Protein AF-A0A2V5LSM8-F1 (afdb_monomer_lite)

Sequence (70 aa):
MIGVLERAAVVLAVLTGQPVAIAYVVAIKGLGRYPELKQAPAASERFIIGTMTSLLWAAAAATVAKVLLL

Structure (mmCIF, N/CA/C/O backbone):
data_AF-A0A2V5LSM8-F1
#
_entry.id   AF-A0A2V5LSM8-F1
#
loop_
_atom_site.group_PDB
_atom_site.id
_atom_site.type_symbol
_atom_site.label_atom_id
_atom_site.label_alt_id
_atom_site.label_comp_id
_atom_site.label_asym_id
_atom_site.label_entity_id
_atom_site.label_seq_id
_atom_site.pdbx_PDB_ins_code
_atom_site.Cartn_x
_atom_site.Cartn_y
_atom_site.Cartn_z
_atom_site.occupancy
_atom_site.B_iso_or_equiv
_atom_site.auth_seq_id
_atom_site.auth_comp_id
_atom_site.auth_asym_id
_atom_site.auth_atom_id
_atom_site.pdbx_PDB_model_num
ATOM 1 N N . MET A 1 1 ? -3.606 -6.035 -11.654 1.00 49.94 1 MET A N 1
ATOM 2 C CA . MET A 1 1 ? -4.286 -6.308 -10.364 1.00 49.94 1 MET A CA 1
ATOM 3 C C . MET A 1 1 ? -3.347 -6.491 -9.159 1.00 49.94 1 MET A C 1
ATOM 5 O O . MET A 1 1 ? -3.835 -6.383 -8.044 1.00 49.94 1 MET A O 1
ATOM 9 N N . ILE A 1 2 ? -2.023 -6.655 -9.332 1.00 63.12 2 ILE A N 1
ATOM 10 C CA . ILE A 1 2 ? -1.053 -6.832 -8.219 1.00 63.12 2 ILE A CA 1
ATOM 11 C C . ILE A 1 2 ? -1.100 -5.690 -7.178 1.00 63.12 2 ILE A C 1
ATOM 13 O O . ILE A 1 2 ? -1.054 -5.949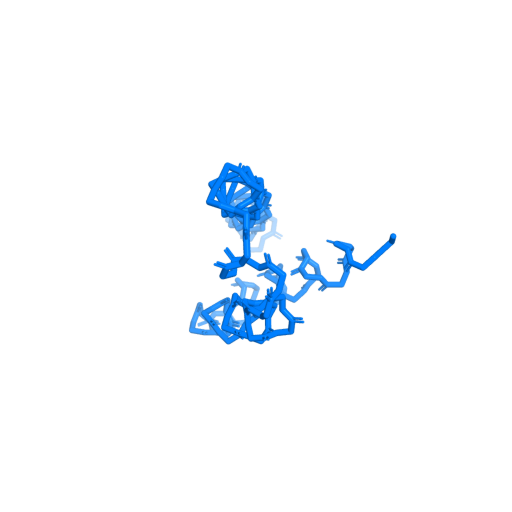 -5.981 1.00 63.12 2 ILE A O 1
ATOM 17 N N . GLY A 1 3 ? -1.327 -4.440 -7.604 1.00 77.75 3 GLY A N 1
ATOM 18 C CA . GLY A 1 3 ? -1.365 -3.284 -6.696 1.00 77.75 3 GLY A CA 1
ATOM 19 C C . GLY A 1 3 ? -2.506 -3.272 -5.667 1.00 77.75 3 GLY A C 1
ATOM 20 O O . GLY A 1 3 ? -2.494 -2.446 -4.761 1.00 77.75 3 GLY A O 1
ATOM 21 N N . VAL A 1 4 ? -3.517 -4.143 -5.775 1.00 83.31 4 VAL A N 1
ATOM 22 C CA . VAL A 1 4 ? -4.545 -4.283 -4.721 1.00 83.31 4 VAL A CA 1
ATOM 23 C C . VAL A 1 4 ? -3.965 -4.982 -3.489 1.00 83.31 4 VAL A C 1
ATOM 25 O O . VAL A 1 4 ? -4.210 -4.528 -2.377 1.00 83.31 4 VAL A O 1
ATOM 28 N N . LEU A 1 5 ? -3.140 -6.017 -3.684 1.00 85.75 5 LEU A N 1
ATOM 29 C CA . LEU A 1 5 ? -2.517 -6.766 -2.588 1.00 85.75 5 LEU A CA 1
ATOM 30 C C . LEU A 1 5 ? -1.548 -5.894 -1.785 1.00 85.75 5 LEU A C 1
ATOM 32 O O . LEU A 1 5 ? -1.531 -5.955 -0.562 1.00 85.75 5 LEU A O 1
ATOM 36 N N . GLU A 1 6 ? -0.797 -5.024 -2.457 1.00 86.75 6 GLU A N 1
ATOM 37 C CA . GLU A 1 6 ? 0.123 -4.093 -1.793 1.00 86.75 6 GLU A CA 1
ATOM 38 C C . GLU A 1 6 ? -0.623 -3.072 -0.937 1.00 86.75 6 GLU A C 1
ATOM 40 O O . GLU A 1 6 ? -0.251 -2.823 0.206 1.00 86.75 6 GLU A O 1
ATOM 45 N N . ARG A 1 7 ? -1.721 -2.517 -1.462 1.00 88.56 7 ARG A N 1
ATOM 46 C CA . ARG A 1 7 ? -2.566 -1.582 -0.710 1.00 88.56 7 ARG A CA 1
ATOM 47 C C . ARG A 1 7 ? -3.235 -2.270 0.478 1.00 88.56 7 ARG A C 1
ATOM 49 O O . ARG A 1 7 ? -3.260 -1.689 1.556 1.00 88.56 7 ARG A O 1
ATOM 56 N N . ALA A 1 8 ? -3.704 -3.509 0.316 1.00 88.75 8 ALA A N 1
ATOM 57 C CA . ALA A 1 8 ? -4.239 -4.304 1.420 1.00 88.75 8 ALA A CA 1
ATOM 58 C C . ALA A 1 8 ? -3.177 -4.567 2.502 1.00 88.75 8 ALA A C 1
ATOM 60 O O . ALA A 1 8 ? -3.456 -4.383 3.683 1.00 88.75 8 ALA A O 1
ATOM 61 N N . ALA A 1 9 ? -1.946 -4.912 2.111 1.00 89.31 9 ALA A N 1
ATOM 62 C CA . ALA A 1 9 ? -0.841 -5.103 3.047 1.00 89.31 9 ALA A CA 1
ATOM 63 C C . ALA A 1 9 ? -0.500 -3.815 3.817 1.00 89.31 9 ALA A C 1
ATOM 65 O O . ALA A 1 9 ? -0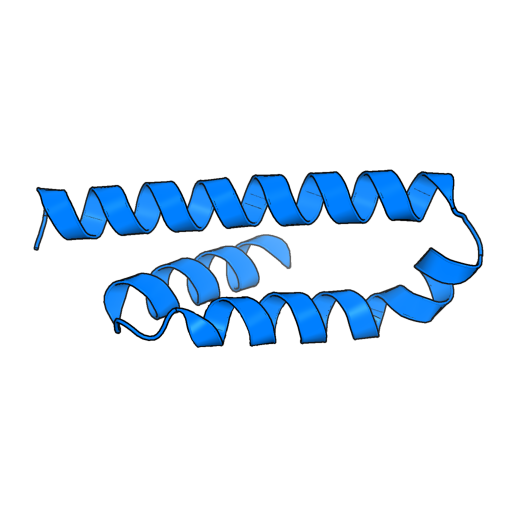.297 -3.868 5.027 1.00 89.31 9 ALA A O 1
ATOM 66 N N . VAL A 1 10 ? -0.511 -2.651 3.152 1.00 91.25 10 VAL A N 1
ATOM 67 C CA . VAL A 1 10 ? -0.328 -1.347 3.817 1.00 91.25 10 VAL A CA 1
ATOM 68 C C . VAL A 1 10 ? -1.453 -1.055 4.804 1.00 91.25 10 VAL A C 1
ATOM 70 O O . VAL A 1 10 ? -1.183 -0.657 5.934 1.00 91.25 10 VAL A O 1
ATOM 73 N N . VAL A 1 11 ? -2.708 -1.274 4.409 1.00 90.81 11 VAL A N 1
ATOM 74 C CA . VAL A 1 11 ? -3.864 -1.067 5.293 1.00 90.81 11 VAL A CA 1
ATOM 75 C C . VAL A 1 11 ? -3.749 -1.956 6.533 1.00 90.81 11 VAL A C 1
ATOM 77 O O . VAL A 1 11 ? -3.853 -1.459 7.652 1.00 90.81 11 VAL A O 1
ATOM 80 N N . LEU A 1 12 ? -3.452 -3.247 6.356 1.00 90.75 12 LEU A N 1
ATOM 81 C CA . LEU A 1 12 ? -3.260 -4.184 7.465 1.00 90.75 12 LEU A CA 1
ATOM 82 C C . LEU A 1 12 ? -2.093 -3.777 8.372 1.00 90.75 12 LEU A C 1
ATOM 84 O O . LEU A 1 12 ? -2.231 -3.838 9.592 1.00 90.75 12 LEU A O 1
ATOM 88 N N . ALA A 1 13 ? -0.977 -3.312 7.808 1.00 91.88 13 ALA A N 1
ATOM 89 C CA . ALA A 1 13 ? 0.171 -2.829 8.575 1.00 91.88 13 ALA A CA 1
ATOM 90 C C . ALA A 1 13 ? -0.197 -1.636 9.476 1.00 91.88 13 ALA A C 1
ATOM 92 O O . ALA A 1 13 ? 0.186 -1.587 10.645 1.00 91.88 13 ALA A O 1
ATOM 93 N N . VAL A 1 14 ? -0.990 -0.692 8.962 1.00 90.50 14 VAL A N 1
ATOM 94 C CA . VAL A 1 14 ? -1.451 0.477 9.729 1.00 90.50 14 VAL A CA 1
ATOM 95 C C . VAL A 1 14 ? -2.447 0.073 10.821 1.00 90.50 14 VAL A C 1
ATOM 97 O O . VAL A 1 14 ? -2.326 0.506 11.976 1.00 90.50 14 VAL A O 1
ATOM 100 N N . LEU A 1 15 ? -3.410 -0.789 10.487 1.00 89.44 15 LEU A N 1
ATOM 101 C CA . LEU A 1 15 ? -4.428 -1.258 11.431 1.00 89.44 15 LEU A CA 1
ATOM 102 C C . LEU A 1 15 ? -3.814 -2.071 12.577 1.00 89.44 15 LEU A C 1
ATOM 104 O O . LEU A 1 15 ? -4.131 -1.817 13.735 1.00 89.44 15 LEU A O 1
ATOM 108 N N . THR A 1 16 ? -2.866 -2.960 12.275 1.00 91.19 16 THR A N 1
ATOM 109 C CA . THR A 1 16 ? -2.153 -3.776 13.276 1.00 91.19 16 THR A CA 1
ATOM 110 C C . THR A 1 16 ? -1.064 -3.012 14.040 1.00 91.19 16 THR A C 1
ATOM 112 O O . THR A 1 16 ? -0.468 -3.559 14.961 1.00 91.19 16 THR A O 1
ATOM 115 N N . GLY A 1 17 ? -0.807 -1.741 13.697 1.00 88.00 17 GLY A N 1
ATOM 116 C CA . GLY A 1 17 ? 0.200 -0.913 14.371 1.00 88.00 17 GLY A CA 1
ATOM 117 C C . GLY A 1 17 ? 1.642 -1.316 14.055 1.00 88.00 17 GLY A C 1
ATOM 118 O O . GLY A 1 17 ? 2.546 -1.020 14.831 1.00 88.00 17 GLY A O 1
ATOM 119 N N . GLN A 1 18 ? 1.865 -1.975 12.919 1.00 91.44 18 GLN A N 1
ATOM 120 C CA . GLN A 1 18 ? 3.147 -2.532 12.492 1.00 91.44 18 GLN A CA 1
ATOM 121 C C . GLN A 1 18 ? 3.643 -1.797 11.227 1.00 91.44 18 GLN A C 1
ATOM 123 O O . GLN A 1 18 ? 3.682 -2.370 10.139 1.00 91.44 18 GLN A O 1
ATOM 128 N N . PRO A 1 19 ? 4.036 -0.507 11.319 1.00 85.31 19 PRO A N 1
ATOM 129 C CA . PRO A 1 19 ? 4.401 0.301 10.148 1.00 85.31 19 PRO A CA 1
ATOM 130 C C . PRO A 1 19 ? 5.631 -0.236 9.402 1.00 85.31 19 PRO A C 1
ATOM 132 O O . PRO A 1 19 ? 5.770 -0.014 8.201 1.00 85.31 19 PRO A O 1
ATOM 135 N N . VAL A 1 20 ? 6.496 -0.997 10.082 1.00 89.69 20 VAL A N 1
ATOM 136 C CA . VAL A 1 20 ? 7.654 -1.662 9.465 1.00 89.69 20 VAL A CA 1
ATOM 137 C C . VAL A 1 20 ? 7.246 -2.657 8.370 1.00 89.69 20 VAL A C 1
ATOM 139 O O . VAL A 1 20 ? 7.982 -2.821 7.399 1.00 89.69 20 VAL A O 1
ATOM 142 N N . ALA A 1 21 ? 6.044 -3.243 8.439 1.00 89.12 21 ALA A N 1
ATOM 143 C CA . ALA A 1 21 ? 5.546 -4.137 7.397 1.00 89.12 21 ALA A CA 1
ATOM 144 C C . ALA A 1 21 ? 5.408 -3.453 6.026 1.00 89.12 21 ALA A C 1
ATOM 146 O O . ALA A 1 21 ? 5.590 -4.099 4.994 1.00 89.12 21 ALA A O 1
ATOM 147 N N . ILE A 1 22 ? 5.182 -2.135 5.996 1.00 89.94 22 ILE A N 1
ATOM 148 C CA . ILE A 1 22 ? 5.142 -1.353 4.752 1.00 89.94 22 ILE A CA 1
ATOM 149 C C . ILE A 1 22 ? 6.517 -1.367 4.068 1.00 89.94 22 ILE A C 1
ATOM 151 O O . ILE A 1 22 ? 6.597 -1.520 2.849 1.00 89.94 22 ILE A O 1
ATOM 155 N N . ALA A 1 23 ? 7.606 -1.279 4.840 1.00 88.19 23 ALA A N 1
ATOM 156 C CA . ALA A 1 23 ? 8.964 -1.321 4.301 1.00 88.19 23 ALA A CA 1
ATOM 157 C C . ALA A 1 23 ? 9.280 -2.679 3.651 1.00 88.19 23 ALA A C 1
ATOM 159 O O . ALA A 1 23 ? 9.898 -2.715 2.586 1.00 88.19 23 ALA A O 1
ATOM 160 N N . TYR A 1 24 ? 8.795 -3.787 4.225 1.00 90.00 24 TYR A N 1
ATOM 161 C CA . TYR A 1 24 ? 8.941 -5.113 3.615 1.00 90.00 24 TYR A CA 1
ATOM 162 C C . TYR A 1 24 ? 8.213 -5.214 2.269 1.00 90.00 24 TYR A C 1
ATOM 164 O O . TYR A 1 24 ? 8.786 -5.726 1.307 1.00 90.00 24 TYR A O 1
ATOM 172 N N . VAL A 1 25 ? 6.994 -4.673 2.161 1.00 89.75 25 VAL A N 1
ATOM 173 C CA . VAL A 1 25 ? 6.233 -4.652 0.896 1.00 89.75 25 VAL A CA 1
ATOM 174 C C . VAL A 1 25 ? 7.000 -3.896 -0.192 1.00 89.75 25 VAL A C 1
ATOM 176 O O . VAL A 1 25 ? 7.136 -4.393 -1.313 1.00 89.75 25 VAL A O 1
ATOM 179 N N . VAL A 1 26 ? 7.558 -2.728 0.143 1.00 88.56 26 VAL A N 1
ATOM 180 C CA . VAL A 1 26 ? 8.375 -1.924 -0.783 1.00 88.56 26 VAL A CA 1
ATOM 181 C C . VAL A 1 26 ? 9.623 -2.684 -1.223 1.00 88.56 26 VAL A C 1
ATOM 183 O O . VAL A 1 26 ? 9.912 -2.740 -2.421 1.00 88.56 26 VAL A O 1
ATOM 186 N N . ALA A 1 27 ? 10.341 -3.291 -0.276 1.00 89.00 27 ALA A N 1
ATOM 187 C CA . ALA A 1 27 ? 11.566 -4.031 -0.554 1.00 89.00 27 ALA A CA 1
ATOM 188 C C . ALA A 1 27 ? 11.310 -5.207 -1.508 1.00 89.00 27 ALA A C 1
ATOM 190 O O . ALA A 1 27 ? 11.986 -5.332 -2.529 1.00 89.00 27 ALA A O 1
ATOM 191 N N . ILE A 1 28 ? 10.285 -6.021 -1.234 1.00 89.25 28 ILE A N 1
ATOM 192 C CA . ILE A 1 28 ? 9.928 -7.178 -2.069 1.00 89.25 28 ILE A CA 1
ATOM 193 C C . ILE A 1 28 ? 9.549 -6.729 -3.487 1.00 89.25 28 ILE A C 1
ATOM 195 O O . ILE A 1 28 ? 10.022 -7.302 -4.472 1.00 89.25 28 ILE A O 1
ATOM 199 N N . LYS A 1 29 ? 8.741 -5.668 -3.609 1.00 87.12 29 LYS A N 1
ATOM 200 C CA . LYS A 1 29 ? 8.327 -5.133 -4.912 1.00 87.12 29 LYS A CA 1
ATOM 201 C C . LYS A 1 29 ? 9.518 -4.590 -5.715 1.00 87.12 29 LYS A C 1
ATOM 203 O O . LYS A 1 29 ? 9.586 -4.803 -6.926 1.00 87.12 29 LYS A O 1
ATOM 208 N N . GLY A 1 30 ? 10.451 -3.905 -5.050 1.00 83.94 30 GLY A N 1
ATOM 209 C CA . GLY A 1 30 ? 11.666 -3.367 -5.666 1.00 83.94 30 GLY A CA 1
ATOM 210 C C . GLY A 1 30 ? 12.609 -4.460 -6.172 1.00 83.94 30 GLY A C 1
ATOM 211 O O . GLY A 1 30 ? 13.100 -4.367 -7.296 1.00 83.94 30 GLY A O 1
ATOM 212 N N . LEU A 1 31 ? 12.800 -5.532 -5.395 1.00 85.38 31 LEU A N 1
ATOM 213 C CA . LEU A 1 31 ? 13.652 -6.666 -5.774 1.00 85.38 31 LEU A CA 1
ATOM 214 C C . LEU A 1 31 ? 13.145 -7.381 -7.031 1.00 85.38 31 LEU A C 1
ATOM 216 O O . LEU A 1 31 ? 13.935 -7.671 -7.927 1.00 85.38 31 LEU A O 1
ATOM 220 N N . GLY A 1 32 ? 11.830 -7.599 -7.140 1.00 84.19 32 GLY A N 1
ATOM 221 C CA . GLY A 1 32 ? 11.235 -8.266 -8.303 1.00 84.19 32 GLY A CA 1
ATOM 222 C C . GLY A 1 32 ? 11.397 -7.501 -9.622 1.00 84.19 32 GLY A C 1
ATOM 223 O O . GLY A 1 32 ? 11.333 -8.105 -10.686 1.00 84.19 32 GLY A O 1
ATOM 224 N N . ARG A 1 33 ? 11.622 -6.182 -9.564 1.00 80.69 33 ARG A N 1
ATOM 225 C CA . ARG A 1 33 ? 11.760 -5.299 -10.737 1.00 80.69 33 ARG A CA 1
ATOM 226 C C . ARG A 1 33 ? 13.189 -4.799 -10.947 1.00 80.69 33 ARG A C 1
ATOM 228 O O . ARG A 1 33 ? 13.462 -4.172 -11.964 1.00 80.69 33 ARG A O 1
ATOM 235 N N . TYR A 1 34 ? 14.116 -5.093 -10.035 1.00 78.44 34 TYR A N 1
ATOM 236 C CA . TYR A 1 34 ? 15.495 -4.596 -10.077 1.00 78.44 34 TYR A CA 1
ATOM 237 C C . TYR A 1 34 ? 16.215 -4.800 -11.432 1.00 78.44 34 TYR A C 1
ATOM 239 O O .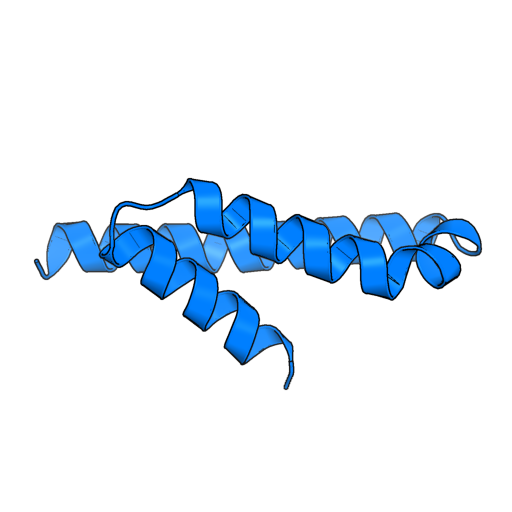 TYR A 1 34 ? 16.853 -3.854 -11.900 1.00 78.44 34 TYR A O 1
ATOM 247 N N . PRO A 1 35 ? 16.086 -5.951 -12.130 1.00 79.25 35 PRO A N 1
ATOM 248 C CA . PRO A 1 35 ? 16.730 -6.150 -13.432 1.00 79.25 35 PRO A CA 1
ATOM 249 C C . PRO A 1 35 ? 16.174 -5.249 -14.546 1.00 79.25 35 PRO A C 1
ATOM 251 O O . PRO A 1 35 ? 16.937 -4.812 -15.405 1.00 79.25 35 PRO A O 1
ATOM 254 N N . GLU A 1 36 ? 14.867 -4.960 -14.531 1.00 74.50 36 GLU A N 1
ATOM 255 C CA . GLU A 1 36 ? 14.198 -4.044 -15.472 1.00 74.50 36 GLU A CA 1
ATOM 256 C C . GLU A 1 36 ? 14.559 -2.583 -15.158 1.00 74.50 36 GLU A C 1
ATOM 258 O O . GLU A 1 36 ? 14.874 -1.793 -16.048 1.00 74.50 36 GLU A O 1
ATOM 263 N N . LEU A 1 37 ? 14.580 -2.248 -13.867 1.00 72.25 37 LEU A N 1
ATOM 264 C CA . LEU A 1 37 ? 14.895 -0.925 -13.329 1.00 72.25 37 LEU A CA 1
ATOM 265 C C . LEU A 1 37 ? 16.343 -0.499 -13.630 1.00 72.25 37 LEU A C 1
ATOM 267 O O . LEU A 1 37 ? 16.607 0.679 -13.879 1.00 72.25 37 LEU A O 1
ATOM 271 N N . LYS A 1 38 ? 17.277 -1.458 -13.659 1.00 74.44 38 LYS A N 1
ATOM 272 C CA . LYS A 1 38 ? 18.693 -1.224 -13.978 1.00 74.44 38 LYS A CA 1
ATOM 273 C C . LYS A 1 38 ? 18.940 -0.905 -15.459 1.00 74.44 38 LYS A C 1
ATOM 275 O O . LYS A 1 38 ? 19.912 -0.227 -15.772 1.00 74.44 38 LYS A O 1
ATOM 280 N N . GLN A 1 39 ? 18.089 -1.391 -16.363 1.00 78.25 39 GLN A N 1
ATOM 281 C CA . GLN A 1 39 ? 18.274 -1.240 -17.813 1.00 78.25 39 GLN A CA 1
ATOM 282 C C . GLN A 1 39 ? 17.678 0.063 -18.365 1.00 78.25 39 GLN A C 1
ATOM 284 O O . GLN A 1 39 ? 18.127 0.545 -19.402 1.00 78.25 39 GLN A O 1
ATOM 289 N N . ALA A 1 40 ? 16.692 0.649 -17.677 1.00 79.44 40 ALA A N 1
ATOM 290 C CA . ALA A 1 40 ? 15.985 1.847 -18.128 1.00 79.44 40 ALA A CA 1
ATOM 291 C C . ALA A 1 40 ? 15.782 2.859 -16.976 1.00 79.44 40 ALA A C 1
ATOM 293 O O . ALA A 1 40 ? 14.786 2.777 -16.250 1.00 79.44 40 ALA A O 1
ATOM 294 N N . PRO A 1 41 ? 16.668 3.865 -16.828 1.00 76.00 41 PRO A N 1
ATOM 295 C CA . PRO A 1 41 ? 16.609 4.848 -15.738 1.00 76.00 41 PRO A CA 1
ATOM 296 C C . PRO A 1 41 ? 15.276 5.610 -15.667 1.00 76.00 41 PRO A C 1
ATOM 298 O O . PRO A 1 41 ? 14.676 5.723 -14.603 1.00 76.00 41 PRO A O 1
ATOM 301 N N . ALA A 1 42 ? 14.742 6.028 -16.818 1.00 81.31 42 ALA A N 1
ATOM 302 C CA . ALA A 1 42 ? 13.468 6.747 -16.887 1.00 81.31 42 ALA A CA 1
ATOM 303 C C . ALA A 1 42 ? 12.255 5.873 -16.501 1.00 81.31 42 ALA A C 1
ATOM 305 O O . ALA A 1 42 ? 11.244 6.374 -16.005 1.00 81.31 42 ALA A O 1
ATOM 306 N N . ALA A 1 43 ? 12.334 4.554 -16.718 1.00 77.69 43 ALA A N 1
ATOM 307 C CA . ALA A 1 43 ? 11.311 3.618 -16.252 1.00 77.69 43 ALA A CA 1
ATOM 308 C C . ALA A 1 43 ? 11.408 3.412 -14.732 1.00 77.69 43 ALA A C 1
ATOM 310 O O . ALA A 1 43 ? 10.378 3.297 -14.064 1.00 77.69 43 ALA A O 1
ATOM 311 N N . SER A 1 44 ? 12.629 3.445 -14.190 1.00 80.25 44 SER A N 1
ATOM 312 C CA . SER A 1 44 ? 12.889 3.399 -12.750 1.00 80.25 44 SER A CA 1
ATOM 313 C C . SER A 1 44 ? 12.257 4.542 -11.984 1.00 80.25 44 SER A C 1
ATOM 315 O O . SER A 1 44 ? 11.534 4.309 -11.015 1.00 80.25 44 SER A O 1
ATOM 317 N N . GLU A 1 45 ? 12.469 5.771 -12.438 1.00 82.69 45 GLU A N 1
ATOM 318 C CA . GLU A 1 45 ? 11.928 6.955 -11.77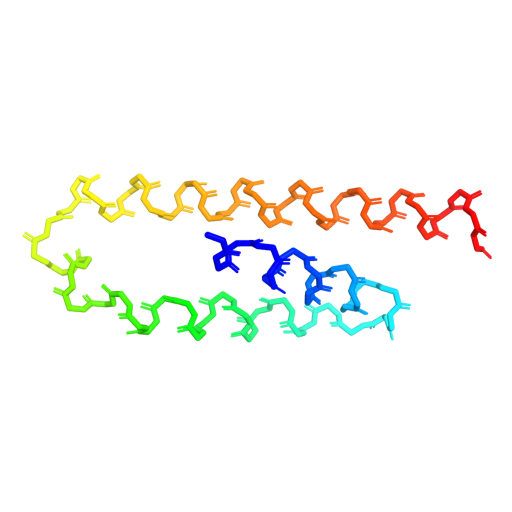0 1.00 82.69 45 GLU A CA 1
ATOM 319 C C . GLU A 1 45 ? 10.396 6.920 -11.740 1.00 82.69 45 GLU A C 1
ATOM 321 O O . GLU A 1 45 ? 9.781 7.095 -10.687 1.00 82.69 45 GLU A O 1
ATOM 326 N N . ARG A 1 46 ? 9.765 6.585 -12.873 1.00 86.25 46 ARG A N 1
ATOM 327 C CA . ARG A 1 46 ? 8.302 6.460 -12.968 1.00 86.25 46 ARG A CA 1
ATOM 328 C C . ARG A 1 46 ? 7.754 5.348 -12.077 1.00 86.25 46 ARG A C 1
ATOM 330 O O . ARG A 1 46 ? 6.698 5.521 -11.467 1.00 86.25 46 ARG A O 1
ATOM 337 N N . PHE A 1 47 ? 8.459 4.222 -11.983 1.00 85.06 47 PHE A N 1
ATOM 338 C CA . PHE A 1 47 ? 8.065 3.108 -11.124 1.00 85.06 47 PHE A CA 1
ATOM 339 C C . PHE A 1 47 ? 8.146 3.472 -9.639 1.00 85.06 47 PHE A C 1
ATOM 341 O O . PHE A 1 47 ? 7.211 3.179 -8.888 1.00 85.06 47 PHE A O 1
ATOM 348 N N . ILE A 1 48 ? 9.232 4.127 -9.218 1.00 84.25 48 ILE A N 1
ATOM 349 C CA . ILE A 1 48 ? 9.432 4.551 -7.827 1.00 84.25 48 ILE A CA 1
ATOM 350 C C . ILE A 1 48 ? 8.378 5.586 -7.443 1.00 84.25 48 ILE A C 1
ATOM 352 O O . ILE A 1 48 ? 7.680 5.388 -6.449 1.00 84.25 48 ILE A O 1
ATOM 356 N N . ILE A 1 49 ? 8.208 6.636 -8.253 1.00 87.44 49 ILE A N 1
ATOM 357 C CA . ILE A 1 49 ? 7.220 7.692 -7.999 1.00 87.44 49 ILE A CA 1
ATOM 358 C C . ILE A 1 49 ? 5.818 7.080 -7.916 1.00 87.44 49 ILE A C 1
ATOM 360 O O . ILE A 1 49 ? 5.130 7.259 -6.915 1.00 87.44 49 ILE A O 1
ATOM 364 N N . GLY A 1 50 ? 5.421 6.268 -8.902 1.00 88.62 50 GLY A N 1
ATOM 365 C CA . GLY A 1 50 ? 4.101 5.635 -8.907 1.00 88.62 50 GLY A CA 1
ATOM 366 C C . GLY A 1 50 ? 3.859 4.720 -7.701 1.00 88.62 50 GLY A C 1
ATOM 367 O O . GLY A 1 50 ? 2.779 4.742 -7.106 1.00 88.62 50 GLY A O 1
ATOM 368 N N . THR A 1 51 ? 4.870 3.943 -7.302 1.00 88.69 51 THR A N 1
ATOM 369 C CA . THR A 1 51 ? 4.773 3.040 -6.145 1.00 88.69 51 THR A CA 1
ATOM 370 C C . THR A 1 51 ? 4.660 3.827 -4.842 1.00 88.69 51 THR A C 1
ATOM 372 O O . THR A 1 51 ? 3.740 3.582 -4.063 1.00 88.69 51 THR A O 1
ATOM 375 N N . MET A 1 52 ? 5.542 4.802 -4.616 1.00 87.38 52 MET A N 1
ATOM 376 C CA . MET A 1 52 ? 5.538 5.613 -3.396 1.00 87.38 52 MET A CA 1
ATOM 377 C C . MET A 1 52 ? 4.248 6.420 -3.256 1.00 87.38 52 MET A C 1
ATOM 379 O O . MET A 1 52 ? 3.640 6.400 -2.187 1.00 87.38 52 MET A O 1
ATOM 383 N N . THR A 1 53 ? 3.767 7.052 -4.330 1.00 90.62 53 THR A N 1
ATOM 384 C CA . THR A 1 53 ? 2.495 7.788 -4.312 1.00 90.62 53 THR A CA 1
ATOM 385 C C . THR A 1 53 ? 1.323 6.875 -3.948 1.00 90.62 53 THR A C 1
ATOM 387 O O . THR A 1 53 ? 0.506 7.232 -3.099 1.00 90.62 53 THR A O 1
ATOM 390 N N . SER A 1 54 ? 1.247 5.672 -4.530 1.00 87.88 54 SER A N 1
ATOM 391 C CA . SER A 1 54 ? 0.156 4.741 -4.221 1.00 87.88 54 SER A CA 1
ATOM 392 C C . SER A 1 54 ? 0.206 4.215 -2.783 1.00 87.88 54 SER A C 1
ATOM 394 O O . SER A 1 54 ? -0.853 4.000 -2.189 1.00 87.88 54 SER A O 1
ATOM 396 N N . LEU A 1 55 ? 1.397 3.961 -2.234 1.00 87.31 55 LEU A N 1
ATOM 397 C CA . LEU A 1 55 ? 1.547 3.464 -0.863 1.00 87.31 55 LEU A CA 1
ATOM 398 C C . LEU A 1 55 ? 1.285 4.568 0.163 1.00 87.31 55 LEU A C 1
ATOM 400 O O . LEU A 1 55 ? 0.614 4.305 1.157 1.00 87.31 55 LEU A O 1
ATOM 404 N N . LEU A 1 56 ? 1.729 5.800 -0.107 1.00 89.62 56 LEU A N 1
ATOM 405 C CA . LEU A 1 56 ? 1.393 6.971 0.706 1.00 89.62 56 LEU A CA 1
ATOM 406 C C . LEU A 1 56 ? -0.117 7.184 0.766 1.00 89.62 56 LEU A C 1
ATOM 408 O O . LEU A 1 56 ? -0.660 7.375 1.850 1.00 89.62 56 LEU A O 1
ATOM 412 N N . TRP A 1 57 ? -0.805 7.085 -0.375 1.00 91.75 57 TRP A N 1
ATOM 413 C CA . TRP A 1 57 ? -2.261 7.205 -0.407 1.00 91.75 57 TRP A CA 1
ATOM 414 C C . TRP A 1 57 ? -2.950 6.118 0.427 1.00 91.75 57 TRP A C 1
ATOM 416 O O . TRP A 1 57 ? -3.841 6.416 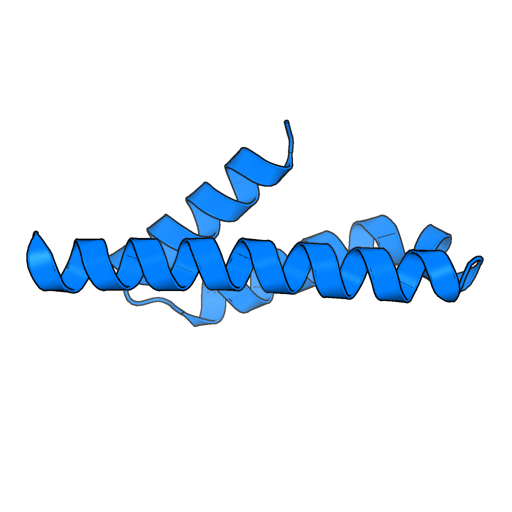1.220 1.00 91.75 57 TRP A O 1
ATOM 426 N N . ALA A 1 58 ? -2.510 4.862 0.301 1.00 88.56 58 ALA A N 1
ATOM 427 C CA . ALA A 1 58 ? -3.056 3.761 1.091 1.00 88.56 58 ALA A CA 1
ATOM 428 C C . ALA A 1 58 ? -2.786 3.927 2.595 1.00 88.56 58 ALA A C 1
ATOM 430 O O . ALA A 1 58 ? -3.687 3.702 3.400 1.00 88.56 58 ALA A O 1
ATOM 431 N N . ALA A 1 59 ? -1.581 4.356 2.977 1.00 89.69 59 ALA A N 1
ATOM 432 C CA . ALA A 1 59 ? -1.216 4.596 4.370 1.00 89.69 59 ALA A CA 1
ATOM 433 C C . ALA A 1 59 ? -2.009 5.765 4.973 1.00 89.69 59 ALA A C 1
ATOM 435 O O . ALA A 1 59 ? -2.509 5.650 6.092 1.00 89.69 59 ALA A O 1
ATOM 436 N N . ALA A 1 60 ? -2.178 6.859 4.225 1.00 90.81 60 ALA A N 1
ATOM 437 C CA . ALA A 1 60 ? -2.987 8.000 4.638 1.00 90.81 60 ALA A CA 1
ATOM 438 C C . ALA A 1 60 ? -4.455 7.595 4.830 1.00 90.81 60 ALA A C 1
ATOM 440 O O . ALA A 1 60 ? -5.009 7.814 5.905 1.00 90.81 60 ALA A O 1
ATOM 441 N N . ALA A 1 61 ? -5.057 6.926 3.841 1.00 90.94 61 ALA A N 1
ATOM 442 C CA . ALA A 1 61 ? -6.437 6.453 3.928 1.00 90.94 61 ALA A CA 1
ATOM 443 C C . ALA A 1 61 ? -6.646 5.477 5.099 1.00 90.94 61 ALA A C 1
ATOM 445 O O . ALA A 1 61 ? -7.612 5.613 5.846 1.00 90.94 61 ALA A O 1
ATOM 446 N N . ALA A 1 62 ? -5.722 4.532 5.302 1.00 89.81 62 ALA A N 1
ATOM 447 C CA . ALA A 1 62 ? -5.780 3.588 6.415 1.00 89.81 62 ALA A CA 1
ATOM 448 C C . ALA A 1 62 ? -5.641 4.281 7.777 1.00 89.81 62 ALA A C 1
ATOM 450 O O . ALA A 1 62 ? -6.336 3.920 8.722 1.00 89.81 62 ALA A O 1
ATOM 451 N N . THR A 1 63 ? -4.767 5.285 7.878 1.00 90.38 63 THR A N 1
ATOM 452 C CA . THR A 1 63 ? -4.567 6.049 9.117 1.00 90.38 63 THR A CA 1
ATOM 453 C C . THR A 1 63 ? -5.804 6.877 9.442 1.00 90.38 63 THR A C 1
ATOM 455 O O . THR A 1 63 ? -6.276 6.841 10.572 1.00 90.38 63 THR A O 1
ATOM 458 N N . VAL A 1 64 ? -6.377 7.564 8.448 1.00 92.69 64 VAL A N 1
ATOM 459 C CA . VAL A 1 64 ? -7.629 8.319 8.603 1.00 92.69 64 VAL A CA 1
ATOM 460 C C . VAL A 1 64 ? -8.766 7.395 9.034 1.00 92.69 64 VAL A C 1
ATOM 462 O O . VAL A 1 64 ? -9.464 7.705 9.994 1.00 92.69 64 VAL A O 1
ATOM 465 N N . ALA A 1 65 ? -8.920 6.238 8.384 1.00 90.00 65 ALA A N 1
ATOM 466 C CA . ALA A 1 65 ? -9.925 5.251 8.768 1.00 90.00 65 ALA A CA 1
ATOM 467 C C . ALA A 1 65 ? -9.717 4.764 10.208 1.00 90.00 65 ALA A C 1
ATOM 469 O O . ALA A 1 65 ? -10.670 4.718 10.976 1.00 90.00 65 ALA A O 1
ATOM 470 N N . LYS A 1 66 ? -8.473 4.460 10.595 1.00 88.19 66 LYS A N 1
ATOM 471 C CA . LYS A 1 66 ? -8.141 4.041 11.959 1.00 88.19 66 LYS A CA 1
ATOM 472 C C . LYS A 1 66 ? -8.456 5.119 12.994 1.00 88.19 66 LYS A C 1
ATOM 474 O O . LYS A 1 66 ? -8.919 4.778 14.060 1.00 88.19 66 LYS A O 1
ATOM 479 N N . VAL A 1 67 ? -8.192 6.390 12.700 1.00 91.50 67 VAL A N 1
ATOM 480 C CA . VAL A 1 67 ? -8.416 7.493 13.650 1.00 91.50 67 VAL A CA 1
ATOM 481 C C . VAL A 1 67 ? -9.896 7.869 13.764 1.00 91.50 67 VAL A C 1
ATOM 483 O O . VAL A 1 67 ? -10.332 8.29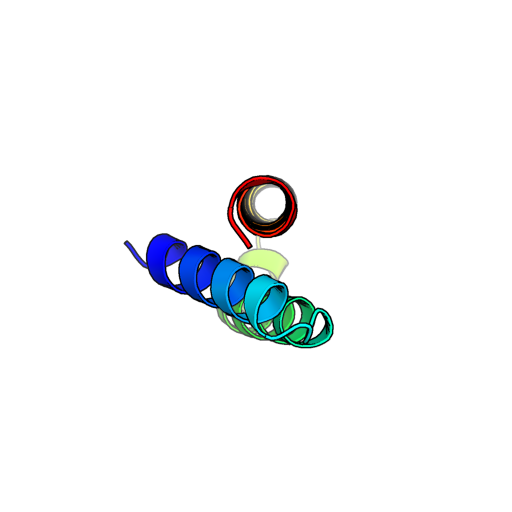8 14.826 1.00 91.50 67 VAL A O 1
ATOM 486 N N . LEU A 1 68 ? -10.662 7.767 12.674 1.00 90.62 68 LEU A N 1
ATOM 487 C CA . LEU A 1 68 ? -12.064 8.198 12.645 1.00 90.62 68 LEU A CA 1
ATOM 488 C C . LEU A 1 68 ? -13.065 7.085 12.984 1.00 90.62 68 LEU A C 1
ATOM 490 O O . LEU A 1 68 ? -14.188 7.403 13.369 1.00 90.62 68 LEU A O 1
ATOM 494 N N . LEU A 1 69 ? -12.708 5.812 12.783 1.00 85.44 69 LEU A N 1
ATOM 495 C CA . LEU A 1 69 ? -13.639 4.676 12.885 1.00 85.44 69 LEU A CA 1
ATOM 496 C C . LEU A 1 69 ? -13.286 3.662 13.985 1.00 85.44 69 LEU A C 1
ATOM 498 O O . LEU A 1 69 ? -14.088 2.757 14.221 1.00 85.44 69 LEU A O 1
ATOM 502 N N . LEU A 1 70 ? -12.112 3.768 14.615 1.00 76.31 70 LEU A N 1
ATOM 503 C CA . LEU A 1 70 ? -11.631 2.876 15.680 1.00 76.31 70 LEU A CA 1
ATOM 504 C C . LEU A 1 70 ? -11.139 3.697 16.875 1.00 76.31 70 LEU A C 1
ATOM 506 O O . LEU A 1 70 ? -11.291 3.189 18.006 1.00 76.31 70 LEU A O 1
#

Foldseek 3Di:
DVLVVLLVQLLVCLLVVNNVSNVVSVVVVCVVCVVVCVVDVVVVVVVVVVVVVSSVVSNVVSNVCNVPPD

Secondary structure (DSSP, 8-state):
-HHHHHHHHHHHHHHTT-THHHHHHHHHHHHHHHHHHHH-HHHHHHHHHHHHHHHHHHHHHHHHHHHHH-

pLDDT: mean 85.47, std 7.12, range [49.94, 92.69]

Radius of gyration: 13.35 Å; chains: 1; bounding box: 32×17×34 Å

Organism: NCBI:txid670078